Protein AF-I4Z5A1-F1 (afdb_monomer_lite)

Foldseek 3Di:
DDDDDDDDDDDDDDDDDDDQQDLVRLVVLLVVLVVVVVVVPDDPVRVVVSVVSNVVSVVSNVVVVVVVVVVVVCCVVPVVVVVVVVVVVVVCVVVVVPDDPDD

Structure (mmCIF, N/CA/C/O backbone):
data_AF-I4Z5A1-F1
#
_entry.id   AF-I4Z5A1-F1
#
loop_
_atom_site.group_PDB
_atom_site.id
_atom_site.type_symbol
_atom_site.label_a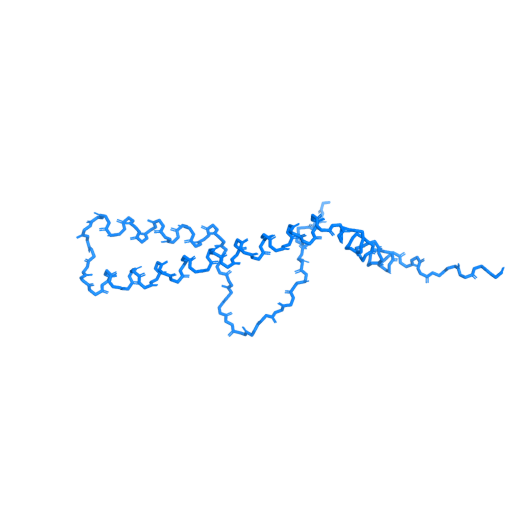tom_id
_atom_site.label_alt_id
_atom_site.label_comp_id
_atom_site.label_asym_id
_atom_site.label_entity_id
_atom_site.label_seq_id
_atom_site.pdbx_PDB_ins_code
_atom_site.Cartn_x
_atom_site.Cartn_y
_atom_site.Cartn_z
_atom_site.occupancy
_atom_site.B_iso_or_equiv
_atom_site.auth_seq_id
_atom_site.auth_comp_id
_atom_site.auth_asym_id
_atom_site.auth_atom_id
_atom_site.pdbx_PDB_model_num
ATOM 1 N N . MET A 1 1 ? -19.251 -6.504 -37.217 1.00 41.94 1 MET A N 1
ATOM 2 C CA . MET A 1 1 ? -19.042 -6.114 -35.809 1.00 41.94 1 MET A CA 1
ATOM 3 C C . MET A 1 1 ? -18.811 -7.364 -34.981 1.00 41.94 1 MET A C 1
ATOM 5 O O . MET A 1 1 ? -19.765 -8.051 -34.654 1.00 41.94 1 MET A O 1
ATOM 9 N N . ALA A 1 2 ? -17.551 -7.711 -34.720 1.00 41.12 2 ALA A N 1
ATOM 10 C CA . ALA A 1 2 ? -17.202 -8.791 -33.805 1.00 41.12 2 ALA A CA 1
ATOM 11 C C . ALA A 1 2 ? -15.781 -8.570 -33.266 1.00 41.12 2 ALA A C 1
ATOM 13 O O . ALA A 1 2 ? -14.819 -8.619 -34.020 1.00 41.12 2 ALA A O 1
ATOM 14 N N . ARG A 1 3 ? -15.719 -8.324 -31.952 1.00 49.28 3 ARG A N 1
ATOM 15 C CA . ARG A 1 3 ? -14.711 -8.804 -30.993 1.00 49.28 3 ARG A CA 1
ATOM 16 C C . ARG A 1 3 ? -13.233 -8.616 -31.362 1.00 49.28 3 ARG A C 1
ATOM 18 O O . ARG A 1 3 ? -12.675 -9.440 -32.069 1.00 49.28 3 ARG A O 1
ATOM 25 N N . PHE A 1 4 ? -12.572 -7.668 -30.696 1.00 39.94 4 PHE A N 1
ATOM 26 C CA . PHE A 1 4 ? -11.294 -7.945 -30.022 1.00 39.94 4 PHE A CA 1
ATOM 27 C C . PHE A 1 4 ? -10.997 -6.852 -28.983 1.00 39.94 4 PHE A C 1
ATOM 29 O O . PHE A 1 4 ? -10.113 -6.016 -29.135 1.00 39.94 4 PHE A O 1
ATOM 36 N N . VAL A 1 5 ? -11.792 -6.840 -27.912 1.00 51.22 5 VAL A N 1
ATOM 37 C CA . VAL A 1 5 ? -11.294 -6.330 -26.630 1.00 51.22 5 VAL A CA 1
ATOM 38 C C . VAL A 1 5 ? -10.314 -7.384 -26.113 1.00 51.22 5 VAL A C 1
ATOM 40 O O . VAL A 1 5 ? -10.620 -8.573 -26.202 1.00 51.22 5 VAL A O 1
ATOM 43 N N . PHE A 1 6 ? -9.194 -6.917 -25.552 1.00 43.81 6 PHE A N 1
ATOM 44 C CA . PHE A 1 6 ? -8.226 -7.653 -24.728 1.00 43.81 6 PHE A CA 1
ATOM 45 C C . PHE A 1 6 ? -6.935 -8.111 -25.435 1.00 43.81 6 PHE A C 1
ATOM 47 O O . PHE A 1 6 ? -6.767 -9.267 -25.821 1.00 43.81 6 PHE A O 1
ATOM 54 N N . LEU A 1 7 ? -5.970 -7.189 -25.538 1.00 40.41 7 LEU A N 1
ATOM 55 C CA . LEU A 1 7 ? -4.558 -7.536 -25.693 1.00 40.41 7 LEU A CA 1
ATOM 56 C C . LEU A 1 7 ? -3.943 -7.655 -24.289 1.00 40.41 7 LEU A C 1
ATOM 58 O O . LEU A 1 7 ? -3.557 -6.665 -23.676 1.00 40.41 7 LEU A O 1
ATOM 62 N N . VAL A 1 8 ? -3.900 -8.881 -23.773 1.00 43.00 8 VAL A N 1
ATOM 63 C CA . VAL A 1 8 ? -3.103 -9.253 -22.597 1.00 43.00 8 VAL A CA 1
ATOM 64 C C . VAL A 1 8 ? -1.626 -9.142 -22.945 1.00 43.00 8 VAL A C 1
ATOM 66 O O . VAL A 1 8 ? -1.171 -9.757 -23.911 1.00 43.00 8 VAL A O 1
ATOM 69 N N . MET A 1 9 ? -0.864 -8.411 -22.133 1.00 48.62 9 MET A N 1
ATOM 70 C CA . MET A 1 9 ? 0.590 -8.550 -22.086 1.00 48.62 9 MET A CA 1
ATOM 71 C C . MET A 1 9 ? 0.961 -9.858 -21.364 1.00 48.62 9 MET A C 1
ATOM 73 O O . MET A 1 9 ? 0.500 -10.073 -20.242 1.00 48.62 9 MET A O 1
ATOM 77 N N . PRO A 1 10 ? 1.842 -10.710 -21.924 1.00 63.66 10 PRO A N 1
ATOM 78 C CA . PRO A 1 10 ? 2.476 -11.768 -21.158 1.00 63.66 10 PRO A CA 1
ATOM 79 C C . PRO A 1 10 ? 3.672 -11.165 -20.413 1.00 63.66 10 PRO A C 1
ATOM 81 O O . PRO A 1 10 ? 4.704 -10.862 -21.012 1.00 63.66 10 PRO A O 1
ATOM 84 N N . LYS A 1 11 ? 3.558 -10.986 -19.097 1.00 47.53 11 LYS A N 1
ATOM 85 C CA . LYS A 1 11 ? 4.729 -10.812 -18.232 1.00 47.53 11 LYS A CA 1
ATOM 86 C C . LYS A 1 11 ? 4.631 -11.820 -17.093 1.00 47.53 11 LYS A C 1
ATOM 88 O O . LYS A 1 11 ? 3.649 -11.827 -16.363 1.00 47.53 11 LYS A O 1
ATOM 93 N N . SER A 1 12 ? 5.626 -12.708 -17.067 1.00 43.44 12 SER A N 1
ATOM 94 C CA . SER A 1 12 ? 5.872 -13.830 -16.157 1.00 43.44 12 SER A CA 1
ATOM 95 C C . SER A 1 12 ? 5.064 -13.839 -14.862 1.00 43.44 12 SER A C 1
ATOM 97 O O . SER A 1 12 ? 5.167 -12.917 -14.058 1.00 43.44 12 SER A O 1
ATOM 99 N N . ALA A 1 13 ? 4.345 -14.940 -14.638 1.00 42.41 13 ALA A N 1
ATOM 100 C CA . ALA A 1 13 ? 3.702 -15.244 -13.368 1.00 42.41 13 ALA A CA 1
ATOM 101 C C . ALA A 1 13 ? 4.754 -15.444 -12.253 1.00 42.41 13 ALA A C 1
ATOM 103 O O . ALA A 1 13 ? 5.601 -16.332 -12.389 1.00 42.41 13 ALA A O 1
ATOM 104 N N . PRO A 1 14 ? 4.703 -14.677 -11.148 1.00 42.09 14 PRO A N 1
ATOM 105 C CA . PRO A 1 14 ? 5.255 -15.103 -9.870 1.00 42.09 14 PRO A CA 1
ATOM 106 C C . PRO A 1 14 ? 4.271 -16.081 -9.184 1.00 42.09 14 PRO A C 1
ATOM 108 O O . PRO A 1 14 ? 3.128 -16.222 -9.633 1.00 42.09 14 PRO A O 1
ATOM 111 N N . PRO A 1 15 ? 4.712 -16.839 -8.161 1.00 40.56 15 PRO A N 1
ATOM 112 C CA . PRO A 1 15 ? 3.961 -17.968 -7.609 1.00 40.56 15 PRO A CA 1
ATOM 113 C C . PRO A 1 15 ? 2.608 -17.538 -7.033 1.00 40.56 15 PRO A C 1
ATOM 115 O O . PRO A 1 15 ? 2.448 -16.387 -6.651 1.00 40.56 15 PRO A O 1
ATOM 118 N N . LYS A 1 16 ? 1.662 -18.491 -6.961 1.00 44.91 16 LYS A N 1
ATOM 119 C CA . LYS A 1 16 ? 0.310 -18.367 -6.381 1.00 44.91 16 LYS A CA 1
ATOM 120 C C . LYS A 1 16 ? 0.294 -17.518 -5.101 1.00 44.91 16 LYS A C 1
ATOM 122 O O . LYS A 1 16 ? 0.404 -18.030 -3.992 1.00 44.91 16 LYS A O 1
ATOM 127 N N . SER A 1 17 ? 0.075 -16.232 -5.283 1.00 46.88 17 SER A N 1
ATOM 128 C CA . SER A 1 17 ? -0.466 -15.302 -4.312 1.00 46.88 17 SER A CA 1
ATOM 129 C C . SER A 1 17 ? -1.691 -14.670 -4.966 1.00 46.88 17 SER A C 1
ATOM 131 O O . SER A 1 17 ? -1.839 -14.693 -6.192 1.00 46.88 17 SER A O 1
ATOM 133 N N . LEU A 1 18 ? -2.632 -14.224 -4.138 1.00 45.34 18 LEU A N 1
ATOM 134 C CA . LEU A 1 18 ? -3.876 -13.581 -4.562 1.00 45.34 18 LEU A CA 1
ATOM 135 C C . LEU A 1 18 ? -3.610 -12.581 -5.706 1.00 45.34 18 LEU A C 1
ATOM 137 O O . LEU A 1 18 ? -2.569 -11.919 -5.678 1.00 45.34 18 LEU A O 1
ATOM 141 N N . PRO A 1 19 ? -4.500 -12.489 -6.716 1.00 55.44 19 PRO A N 1
ATOM 142 C CA . PRO A 1 19 ? -4.291 -11.597 -7.852 1.00 55.44 19 PRO A CA 1
ATOM 143 C C . PRO A 1 19 ? -3.940 -10.195 -7.338 1.00 55.44 19 PRO A C 1
ATOM 145 O O . PRO A 1 19 ? -4.613 -9.722 -6.417 1.00 55.44 19 PRO A O 1
ATOM 148 N N . PRO A 1 20 ? -2.886 -9.548 -7.875 1.00 64.88 20 PRO A N 1
ATOM 149 C CA . PRO A 1 20 ? -2.502 -8.222 -7.422 1.00 64.88 20 PRO A CA 1
ATOM 150 C C . PRO A 1 20 ? -3.707 -7.304 -7.597 1.00 64.88 20 PRO A C 1
ATOM 152 O O . PRO A 1 20 ? -4.231 -7.163 -8.704 1.00 64.88 20 PRO A O 1
ATOM 155 N N . ILE A 1 21 ? -4.175 -6.729 -6.490 1.00 71.38 21 ILE A N 1
ATOM 156 C CA . ILE A 1 21 ? -5.226 -5.717 -6.513 1.00 71.38 21 ILE A CA 1
ATOM 157 C C . ILE A 1 21 ? -4.753 -4.584 -7.435 1.00 71.38 21 ILE A C 1
ATOM 159 O O . ILE A 1 21 ? -3.570 -4.238 -7.430 1.00 71.38 21 ILE A O 1
ATOM 163 N N . SER A 1 22 ? -5.617 -4.054 -8.301 1.00 85.25 22 SER A N 1
ATOM 164 C CA . SER A 1 22 ? -5.222 -2.933 -9.161 1.00 85.25 22 SER A CA 1
ATOM 165 C C . SER A 1 22 ? -4.936 -1.694 -8.310 1.00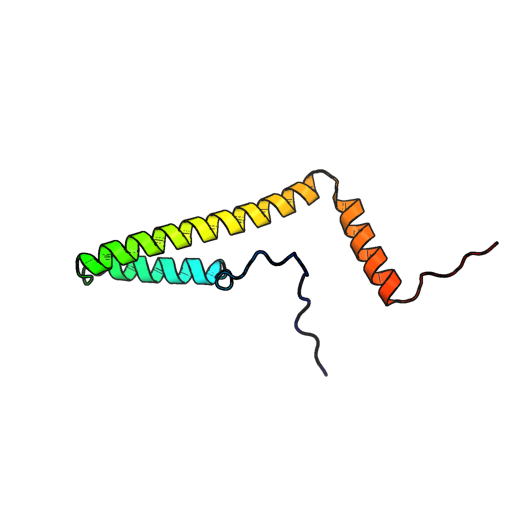 85.25 22 SER A C 1
ATOM 167 O O . SER A 1 22 ? -5.485 -1.560 -7.218 1.00 85.25 22 SER A O 1
ATOM 169 N N . TYR A 1 23 ? -4.103 -0.782 -8.816 1.00 84.25 23 TYR A N 1
ATOM 170 C CA . TYR A 1 23 ? -3.772 0.466 -8.120 1.00 84.25 23 TYR A CA 1
ATOM 171 C C . TYR A 1 23 ? -5.028 1.223 -7.667 1.00 84.25 23 TYR A C 1
ATOM 173 O O . TYR A 1 23 ? -5.160 1.564 -6.496 1.00 84.25 23 TYR A O 1
ATOM 181 N N . ASP A 1 24 ? -5.994 1.390 -8.575 1.00 86.75 24 ASP A N 1
ATOM 182 C CA . ASP A 1 24 ? -7.256 2.079 -8.283 1.00 86.75 24 ASP A CA 1
ATOM 183 C C . ASP A 1 24 ? -8.084 1.355 -7.213 1.00 86.75 24 ASP A C 1
ATOM 185 O O . ASP A 1 24 ? -8.702 1.993 -6.366 1.00 86.75 24 ASP A O 1
ATOM 189 N N . ALA A 1 25 ? -8.074 0.018 -7.213 1.00 87.31 25 ALA A N 1
ATOM 190 C CA . ALA A 1 25 ? -8.779 -0.762 -6.202 1.00 87.31 25 ALA A CA 1
ATOM 191 C C . ALA A 1 25 ? -8.089 -0.677 -4.830 1.00 87.31 25 ALA A C 1
ATOM 193 O O . ALA A 1 25 ? -8.775 -0.576 -3.816 1.00 87.31 25 ALA A O 1
ATOM 194 N N . ALA A 1 26 ? -6.752 -0.659 -4.788 1.00 89.00 26 ALA A N 1
ATOM 195 C CA . ALA A 1 26 ? -6.004 -0.449 -3.551 1.00 89.00 26 ALA A CA 1
ATOM 196 C C . ALA A 1 26 ? -6.251 0.945 -2.963 1.00 89.00 26 ALA A C 1
ATOM 198 O O . ALA A 1 26 ? -6.385 1.090 -1.748 1.00 89.00 26 ALA A O 1
ATOM 199 N N . LEU A 1 27 ? -6.329 1.963 -3.824 1.00 89.50 27 LEU A N 1
ATOM 200 C CA . LEU A 1 27 ? -6.619 3.333 -3.418 1.00 89.50 27 LEU A CA 1
ATOM 201 C C . LEU A 1 27 ? -8.047 3.466 -2.873 1.00 89.50 27 LEU A C 1
ATOM 203 O O . LEU A 1 27 ? -8.227 4.011 -1.788 1.00 89.50 27 LEU A O 1
ATOM 207 N N . ALA A 1 28 ? -9.038 2.895 -3.562 1.00 92.31 28 ALA A N 1
ATOM 208 C CA . ALA A 1 28 ? -10.427 2.900 -3.103 1.00 92.31 28 ALA A CA 1
ATOM 209 C C . ALA A 1 28 ? -10.598 2.189 -1.748 1.00 92.31 28 ALA A C 1
ATOM 211 O O . ALA A 1 28 ? -11.352 2.643 -0.888 1.00 92.31 28 ALA A O 1
ATOM 212 N N . GLU A 1 29 ? -9.880 1.086 -1.526 1.00 91.62 29 GLU A N 1
ATOM 213 C CA . GLU A 1 29 ? -9.904 0.382 -0.242 1.00 91.62 29 GLU A CA 1
ATOM 214 C C . GLU A 1 29 ? -9.251 1.218 0.876 1.00 91.62 29 GLU A C 1
ATOM 216 O O . GLU A 1 29 ? -9.789 1.300 1.980 1.00 91.62 29 GLU A O 1
ATOM 221 N N . LEU A 1 30 ? -8.138 1.907 0.593 1.00 92.00 30 LEU A N 1
ATOM 222 C CA . LEU A 1 30 ? -7.512 2.845 1.534 1.00 92.00 30 LEU A CA 1
ATOM 223 C C . LEU A 1 30 ? -8.460 3.988 1.926 1.00 92.00 30 LEU A C 1
ATOM 225 O O . LEU A 1 30 ? -8.552 4.317 3.107 1.00 92.00 30 LEU A O 1
ATOM 229 N N . GLU A 1 31 ? -9.189 4.564 0.969 1.00 92.38 31 GLU A N 1
ATOM 230 C CA . GLU A 1 31 ? -10.179 5.618 1.230 1.00 92.38 31 GLU A CA 1
ATOM 231 C C . GLU A 1 31 ? -11.295 5.135 2.164 1.00 92.38 31 GLU A C 1
ATOM 233 O O . GLU A 1 31 ? -11.659 5.831 3.113 1.00 92.38 31 GLU A O 1
ATOM 238 N N . GLN A 1 32 ? -11.796 3.915 1.953 1.00 90.81 32 GLN A N 1
ATOM 239 C CA . GLN A 1 32 ? -12.805 3.307 2.824 1.00 90.81 32 GLN A CA 1
ATOM 240 C C . GLN A 1 32 ? -12.278 3.066 4.244 1.00 90.81 32 GLN A C 1
ATOM 242 O O . GLN A 1 32 ? -12.989 3.313 5.221 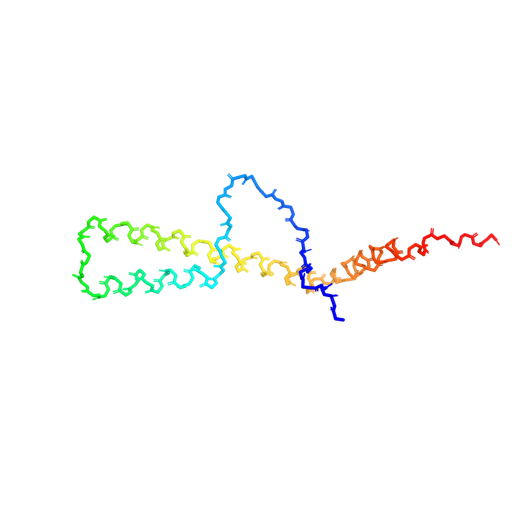1.00 90.81 32 GLN A O 1
ATOM 247 N N . LEU A 1 33 ? -11.026 2.615 4.377 1.00 90.00 33 LEU A N 1
ATOM 248 C CA . LEU A 1 33 ? -10.390 2.422 5.681 1.00 90.00 33 LEU A CA 1
ATOM 249 C C . LEU A 1 33 ? -10.239 3.748 6.436 1.00 90.00 33 LEU A C 1
ATOM 251 O O . LEU A 1 33 ? -10.541 3.801 7.629 1.00 90.00 33 LEU A O 1
ATOM 255 N N . VAL A 1 34 ? -9.811 4.813 5.751 1.00 89.44 34 VAL A N 1
ATOM 256 C CA . VAL A 1 34 ? -9.671 6.155 6.341 1.00 89.44 34 VAL A CA 1
ATOM 257 C C . VAL A 1 34 ? -11.028 6.694 6.788 1.00 89.44 34 VAL A C 1
ATOM 259 O O . VAL A 1 34 ? -11.155 7.095 7.941 1.00 89.44 34 VAL A O 1
ATOM 262 N N . GLN A 1 35 ? -12.064 6.594 5.951 1.00 88.44 35 GLN A N 1
ATOM 263 C CA . GLN A 1 35 ? -13.425 7.000 6.326 1.00 88.44 35 GLN A CA 1
ATOM 264 C C . GLN A 1 35 ? -13.930 6.251 7.568 1.00 88.44 35 GLN A C 1
ATOM 266 O O . GLN A 1 35 ? -14.550 6.841 8.453 1.00 88.44 35 GLN A O 1
ATOM 271 N N . GLY A 1 36 ? -13.646 4.949 7.676 1.00 85.44 36 GLY A N 1
ATOM 272 C CA . GLY A 1 36 ? -13.993 4.160 8.859 1.00 85.44 36 GLY A CA 1
ATOM 273 C C . GLY A 1 36 ? -13.295 4.646 10.134 1.00 85.44 36 GLY A C 1
ATOM 274 O O . GLY A 1 36 ? -13.914 4.685 11.199 1.00 85.44 36 GLY A O 1
ATOM 275 N N . LEU A 1 37 ? -12.022 5.037 10.029 1.00 84.19 37 LEU A N 1
ATOM 276 C CA . LEU A 1 37 ? -11.232 5.564 11.146 1.00 84.19 37 LEU A CA 1
ATOM 277 C C . LEU A 1 37 ? -11.703 6.962 11.575 1.00 84.19 37 LEU A C 1
ATOM 279 O O . LEU A 1 37 ? -11.840 7.215 12.770 1.00 84.19 37 LEU A O 1
ATOM 283 N N . GLU A 1 38 ? -12.002 7.845 10.622 1.00 85.75 38 GLU A N 1
ATOM 284 C CA . GLU A 1 38 ? -12.467 9.217 10.883 1.00 85.75 38 GLU A CA 1
ATOM 285 C C . GLU A 1 38 ? -13.844 9.249 11.553 1.00 85.75 38 GLU A C 1
ATOM 287 O O . GLU A 1 38 ? -14.081 10.034 12.473 1.00 85.75 38 GLU A O 1
ATOM 292 N N . ASN A 1 39 ? -14.731 8.327 11.174 1.00 81.31 39 ASN A N 1
ATOM 293 C CA . ASN A 1 39 ? -16.071 8.229 11.748 1.00 81.31 39 ASN A CA 1
ATOM 294 C C . ASN A 1 39 ? -16.087 7.761 13.218 1.00 81.31 39 ASN A C 1
ATOM 296 O O . ASN A 1 39 ? -17.165 7.651 13.801 1.00 81.31 39 ASN A O 1
ATOM 300 N N . SER A 1 40 ? -14.923 7.484 13.832 1.00 68.56 40 SER A N 1
ATOM 301 C CA . SER A 1 40 ? -14.767 7.100 15.251 1.00 68.56 40 SER A CA 1
ATOM 302 C C . SER A 1 40 ? -15.631 5.901 15.677 1.00 68.56 40 SER A C 1
ATOM 304 O O . SER A 1 40 ? -15.884 5.682 16.860 1.00 68.56 40 SER A O 1
ATOM 306 N N . GLN A 1 41 ? -16.097 5.118 14.703 1.00 68.69 41 GLN A N 1
ATOM 307 C CA . GLN A 1 41 ? -17.085 4.053 14.880 1.00 68.69 41 GLN A CA 1
ATOM 308 C C . GLN A 1 41 ? -16.430 2.667 14.974 1.00 68.69 41 GLN A C 1
ATOM 310 O O . GLN A 1 41 ? -17.119 1.661 15.132 1.00 68.69 41 GLN A O 1
ATOM 315 N N . LEU A 1 42 ? -15.097 2.605 14.877 1.00 76.25 42 LEU A N 1
ATOM 316 C CA . LEU A 1 42 ? -14.344 1.359 14.879 1.00 76.25 42 LEU A CA 1
ATOM 317 C C . LEU A 1 42 ? -13.913 0.962 16.300 1.00 76.25 42 LEU A C 1
ATOM 319 O O . LEU A 1 42 ? -13.191 1.713 16.960 1.00 76.25 42 LEU A O 1
ATOM 323 N N . PRO A 1 43 ? -14.278 -0.248 16.767 1.00 81.25 43 PRO A N 1
ATOM 324 C CA . PRO A 1 43 ? -13.701 -0.832 17.972 1.00 81.25 43 PRO A CA 1
ATOM 325 C C . PRO A 1 43 ? -12.172 -0.914 17.873 1.00 81.25 43 PRO A C 1
ATOM 327 O O . PRO A 1 43 ? -11.624 -1.086 16.782 1.00 81.25 43 PRO A O 1
ATOM 330 N N . LEU A 1 44 ? -11.475 -0.880 19.013 1.00 75.44 44 LEU A N 1
ATOM 331 C CA . LEU A 1 44 ? -10.005 -0.885 19.079 1.00 75.44 44 LEU A CA 1
ATOM 332 C C . LEU A 1 44 ? -9.353 -2.019 18.263 1.00 75.44 44 LEU A C 1
ATOM 334 O O . LEU A 1 44 ? -8.379 -1.793 17.549 1.00 75.44 44 LEU A O 1
ATOM 338 N N . GLU A 1 45 ? -9.919 -3.226 18.312 1.00 79.06 45 GLU A N 1
ATOM 339 C CA . GLU A 1 45 ? -9.436 -4.374 17.532 1.00 79.06 45 GLU A CA 1
ATOM 340 C C . GLU A 1 45 ? -9.563 -4.148 16.014 1.00 79.06 45 GLU A C 1
ATOM 342 O O . GLU A 1 45 ? -8.696 -4.547 15.235 1.00 79.06 45 GLU A O 1
ATOM 347 N N . SER A 1 46 ? 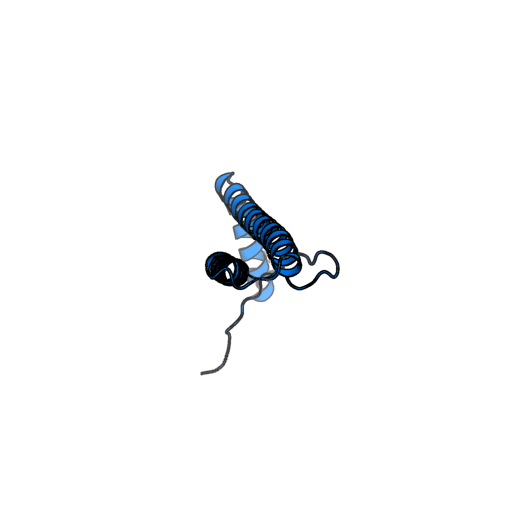-10.629 -3.467 15.586 1.00 81.94 46 SER A N 1
ATOM 348 C CA . SER A 1 46 ? -10.857 -3.135 14.177 1.00 81.94 46 SER A CA 1
ATOM 349 C C . SER A 1 46 ? -9.913 -2.033 13.701 1.00 81.94 46 SER A C 1
ATOM 351 O O . SER A 1 46 ? -9.455 -2.094 12.567 1.00 81.94 46 SER A O 1
ATOM 353 N N . MET A 1 47 ? -9.532 -1.086 14.567 1.00 83.25 47 MET A N 1
ATOM 354 C CA . MET A 1 47 ? -8.523 -0.072 14.231 1.00 83.25 47 MET A CA 1
ATOM 355 C C . MET A 1 47 ? -7.159 -0.693 13.915 1.00 83.25 47 MET A C 1
ATOM 357 O O . MET A 1 47 ? -6.515 -0.306 12.940 1.00 83.25 47 MET A O 1
ATOM 361 N N . LEU A 1 48 ? -6.733 -1.694 14.696 1.00 87.62 48 LEU A N 1
ATOM 362 C CA . LEU A 1 48 ? -5.468 -2.392 14.452 1.00 87.62 48 LEU A CA 1
ATOM 363 C C . LEU A 1 48 ? -5.487 -3.143 13.111 1.00 87.62 48 LEU A C 1
ATOM 365 O O . LEU A 1 48 ? -4.517 -3.087 12.355 1.00 87.62 48 LEU A O 1
ATOM 369 N N . LYS A 1 49 ? -6.610 -3.801 12.796 1.00 89.31 49 LYS A N 1
ATOM 370 C CA . LYS A 1 49 ? -6.822 -4.485 11.512 1.00 89.31 49 LYS A CA 1
ATOM 371 C C . LYS A 1 49 ? -6.817 -3.501 10.340 1.00 89.31 49 LYS A C 1
ATOM 373 O O . LYS A 1 49 ? -6.134 -3.755 9.351 1.00 89.31 49 LYS A O 1
ATOM 378 N N . SER A 1 50 ? -7.499 -2.361 10.468 1.00 87.62 50 SER A N 1
ATOM 379 C CA . SER A 1 50 ? -7.491 -1.301 9.453 1.00 87.62 50 SER A CA 1
ATOM 380 C C . SER A 1 50 ? -6.087 -0.754 9.204 1.00 87.62 50 SER A C 1
ATOM 382 O O . SER A 1 50 ? -5.707 -0.537 8.056 1.00 87.62 50 SER A O 1
ATOM 384 N N . TYR A 1 51 ? -5.284 -0.585 10.257 1.00 87.50 51 TYR A N 1
ATOM 385 C CA . TYR A 1 51 ? -3.898 -0.137 10.127 1.00 87.50 51 TYR A CA 1
ATOM 386 C C . TYR A 1 51 ? -3.013 -1.164 9.407 1.00 87.50 51 TYR A C 1
ATOM 388 O O . TYR A 1 51 ? -2.293 -0.806 8.476 1.00 87.50 51 TYR A O 1
ATOM 396 N N . GLN A 1 52 ? -3.085 -2.443 9.799 1.00 91.56 52 GLN A N 1
ATOM 397 C CA . GLN A 1 52 ? -2.338 -3.523 9.140 1.00 91.56 52 GLN A CA 1
ATOM 398 C C . GLN A 1 52 ? -2.700 -3.621 7.661 1.00 91.56 52 GLN A C 1
ATOM 400 O O . GLN A 1 52 ? -1.818 -3.638 6.803 1.00 91.56 52 GLN A O 1
ATOM 405 N N . ARG A 1 53 ? -4.000 -3.597 7.359 1.00 92.12 53 ARG A N 1
ATOM 406 C CA . ARG A 1 53 ? -4.483 -3.636 5.984 1.00 92.12 53 ARG A CA 1
ATOM 407 C C . ARG A 1 53 ? -4.026 -2.419 5.182 1.00 92.12 53 ARG A C 1
ATOM 409 O O . ARG A 1 53 ? -3.548 -2.570 4.062 1.00 92.12 53 ARG A O 1
ATOM 416 N N . GLY A 1 54 ? -4.102 -1.224 5.764 1.00 91.94 54 GLY A N 1
ATOM 417 C CA . GLY A 1 54 ? -3.593 -0.005 5.141 1.00 91.94 54 GLY A CA 1
ATOM 418 C C . GLY A 1 54 ? -2.097 -0.091 4.821 1.00 91.94 54 GLY A C 1
ATOM 419 O O . GLY A 1 54 ? -1.677 0.298 3.733 1.00 91.94 54 GLY A O 1
ATOM 420 N N . ALA A 1 55 ? -1.291 -0.665 5.719 1.00 92.12 55 ALA A N 1
ATOM 421 C CA . ALA A 1 55 ? 0.136 -0.870 5.482 1.00 92.12 55 ALA A CA 1
ATOM 422 C C . ALA A 1 55 ? 0.404 -1.816 4.296 1.00 92.12 55 ALA A C 1
ATOM 424 O O . ALA A 1 55 ? 1.255 -1.514 3.458 1.00 92.12 55 ALA A O 1
ATOM 425 N N . GLU A 1 56 ? -0.345 -2.917 4.181 1.00 92.69 56 GLU A N 1
ATOM 426 C CA . GLU A 1 56 ? -0.259 -3.839 3.038 1.00 92.69 56 GLU A CA 1
ATOM 427 C C . GLU A 1 56 ? -0.605 -3.149 1.713 1.00 92.69 56 GLU A C 1
ATOM 429 O O . GLU A 1 56 ? 0.123 -3.288 0.727 1.00 92.69 56 GLU A O 1
ATOM 434 N N . LEU A 1 57 ? -1.690 -2.369 1.694 1.00 91.88 57 LEU A N 1
ATOM 435 C CA . LEU A 1 57 ? -2.135 -1.640 0.505 1.00 91.88 57 LEU A CA 1
ATOM 436 C C . LEU A 1 57 ? -1.095 -0.602 0.062 1.00 91.88 57 LEU A C 1
ATOM 438 O O . LEU A 1 57 ? -0.800 -0.488 -1.127 1.00 91.88 57 LEU A O 1
ATOM 442 N N . LEU A 1 58 ? -0.468 0.104 1.008 1.00 91.69 58 LEU A N 1
ATOM 443 C CA . LEU A 1 58 ? 0.596 1.065 0.708 1.00 91.69 58 LEU A CA 1
ATOM 444 C C . LEU A 1 58 ? 1.844 0.404 0.109 1.00 91.69 58 LEU A C 1
ATOM 446 O O . LEU A 1 58 ? 2.459 0.975 -0.795 1.00 91.69 58 LEU A O 1
ATOM 450 N N . VAL A 1 59 ? 2.223 -0.785 0.588 1.00 90.25 59 VAL A N 1
ATOM 451 C CA . VAL A 1 59 ? 3.322 -1.567 -0.002 1.00 90.25 59 VAL A CA 1
ATOM 452 C C . VAL A 1 59 ? 2.966 -1.975 -1.429 1.00 90.25 59 VAL A C 1
ATOM 454 O O . VAL A 1 59 ? 3.740 -1.701 -2.346 1.00 90.25 59 VAL A O 1
ATOM 457 N N . ALA A 1 60 ? 1.763 -2.513 -1.643 1.00 86.50 60 ALA A N 1
ATOM 458 C CA . ALA A 1 60 ? 1.302 -2.911 -2.971 1.00 86.50 60 ALA A CA 1
ATOM 459 C C . ALA A 1 60 ? 1.317 -1.740 -3.974 1.00 86.50 60 ALA A C 1
ATOM 461 O O . ALA A 1 60 ? 1.822 -1.883 -5.090 1.00 86.50 60 ALA A O 1
ATOM 462 N N . CYS A 1 61 ? 0.836 -0.560 -3.570 1.00 88.69 61 CYS A N 1
ATOM 463 C CA . CYS A 1 61 ? 0.858 0.644 -4.404 1.00 88.69 61 CYS A CA 1
ATOM 464 C C . CYS A 1 61 ? 2.286 1.065 -4.782 1.00 88.69 61 CYS A C 1
ATOM 466 O O . CYS A 1 61 ? 2.556 1.417 -5.933 1.00 88.69 61 CYS A O 1
ATOM 468 N N . ARG A 1 62 ? 3.219 1.020 -3.823 1.00 88.12 62 ARG A N 1
ATOM 469 C CA . ARG A 1 62 ? 4.630 1.357 -4.063 1.00 88.12 62 ARG A CA 1
ATOM 470 C C . ARG A 1 62 ? 5.285 0.388 -5.037 1.00 88.12 62 ARG A C 1
ATOM 472 O O . ARG A 1 62 ? 5.977 0.837 -5.949 1.00 88.12 62 ARG A O 1
ATOM 479 N N . ASP A 1 63 ? 5.031 -0.904 -4.886 1.00 87.50 63 ASP A N 1
ATOM 480 C CA . ASP A 1 63 ? 5.600 -1.931 -5.757 1.00 87.50 63 ASP A CA 1
ATOM 481 C C . ASP A 1 63 ? 5.096 -1.793 -7.198 1.00 87.50 63 ASP A C 1
ATOM 483 O O . ASP A 1 63 ? 5.870 -1.911 -8.151 1.00 87.50 63 ASP A O 1
ATOM 487 N N . GLN A 1 64 ? 3.815 -1.461 -7.377 1.00 84.19 64 GLN A N 1
ATOM 488 C CA . GLN A 1 64 ? 3.246 -1.187 -8.696 1.00 84.19 64 GLN A CA 1
ATOM 489 C C . GLN A 1 64 ? 3.892 0.032 -9.359 1.00 84.19 64 GLN A C 1
ATOM 491 O O . GLN A 1 64 ? 4.309 -0.044 -10.518 1.00 84.19 64 GLN A O 1
ATOM 496 N N . LEU A 1 65 ? 4.047 1.135 -8.623 1.00 87.12 65 LEU A N 1
ATOM 497 C CA . LEU A 1 65 ? 4.726 2.327 -9.133 1.00 87.12 65 LEU A CA 1
ATOM 498 C C . LEU A 1 65 ? 6.200 2.052 -9.447 1.00 87.12 65 LEU A C 1
ATOM 500 O O . LEU A 1 65 ? 6.704 2.514 -10.473 1.00 87.12 65 LEU A O 1
ATOM 504 N N . ALA A 1 66 ? 6.891 1.266 -8.621 1.00 83.81 66 ALA A N 1
ATOM 505 C CA . ALA A 1 66 ? 8.270 0.858 -8.870 1.00 83.81 66 ALA A CA 1
ATOM 506 C C . ALA A 1 66 ? 8.385 0.007 -10.145 1.00 83.81 66 ALA A C 1
ATOM 508 O O . ALA A 1 66 ? 9.271 0.241 -10.970 1.00 83.81 66 ALA A O 1
ATOM 509 N N . ALA A 1 67 ? 7.455 -0.927 -10.357 1.00 80.38 67 ALA A N 1
ATOM 510 C CA . ALA A 1 67 ? 7.405 -1.760 -11.553 1.00 80.38 67 ALA A CA 1
ATOM 511 C C . ALA A 1 67 ? 7.154 -0.942 -12.829 1.00 80.38 67 ALA A C 1
ATOM 513 O O . ALA A 1 67 ? 7.753 -1.231 -13.868 1.00 80.38 67 ALA A O 1
ATOM 514 N N . VAL A 1 68 ? 6.293 0.079 -12.770 1.00 80.31 68 VAL A N 1
ATOM 515 C CA . VAL A 1 68 ? 6.050 0.998 -13.895 1.00 80.31 68 VAL A CA 1
ATOM 516 C C . VAL A 1 68 ? 7.266 1.895 -14.134 1.00 80.31 68 VAL A C 1
ATOM 518 O O . VAL A 1 68 ? 7.740 2.000 -15.263 1.00 80.31 68 VAL A O 1
ATOM 521 N N . THR A 1 69 ? 7.844 2.463 -13.075 1.00 77.69 69 THR A N 1
ATOM 522 C CA . THR A 1 69 ? 9.047 3.309 -13.160 1.00 77.69 69 THR A CA 1
ATOM 523 C C . THR A 1 69 ? 10.219 2.553 -13.783 1.00 77.69 69 THR A C 1
ATOM 525 O O . THR A 1 69 ? 10.942 3.092 -14.618 1.00 77.69 69 THR A O 1
ATOM 528 N N . GLN A 1 70 ? 10.396 1.277 -13.437 1.00 75.88 70 GLN A N 1
ATOM 529 C CA . GLN A 1 70 ? 11.437 0.444 -14.033 1.00 75.88 70 GLN A CA 1
ATOM 530 C C . GLN A 1 70 ? 11.218 0.220 -15.536 1.00 75.88 70 GLN A C 1
ATOM 532 O O . GLN A 1 70 ? 12.183 0.187 -16.296 1.00 75.88 70 GLN A O 1
ATOM 537 N N . GLN A 1 71 ? 9.967 0.087 -15.981 1.00 66.50 71 GLN A N 1
ATOM 538 C CA . GLN A 1 71 ? 9.648 -0.061 -17.405 1.00 66.50 71 GLN A CA 1
ATOM 539 C C . GLN A 1 71 ? 9.965 1.217 -18.189 1.00 66.50 71 GLN A C 1
ATOM 541 O O . GLN A 1 71 ? 10.525 1.131 -19.280 1.00 66.50 71 GLN A O 1
ATOM 546 N N . VAL A 1 72 ? 9.690 2.388 -17.608 1.00 73.25 72 VAL A N 1
ATOM 547 C CA . VAL A 1 72 ? 10.046 3.686 -18.204 1.00 73.25 72 VAL A CA 1
ATOM 548 C C . VAL A 1 72 ? 11.565 3.857 -18.291 1.00 73.25 72 VAL A C 1
ATOM 550 O O . VAL A 1 72 ? 12.077 4.235 -19.339 1.00 73.25 72 VAL A O 1
ATOM 553 N N . LYS A 1 73 ? 12.322 3.466 -17.260 1.00 64.62 73 LYS A N 1
ATOM 554 C CA . LYS A 1 73 ? 13.794 3.546 -17.291 1.00 64.62 73 LYS A CA 1
ATOM 555 C C . LYS A 1 73 ? 14.429 2.711 -18.405 1.00 64.62 73 LYS A C 1
ATOM 557 O O . LYS A 1 73 ? 15.411 3.132 -19.007 1.00 64.62 73 LYS A O 1
ATOM 562 N N . VAL A 1 74 ? 13.889 1.527 -18.703 1.00 68.00 74 VAL A N 1
ATOM 563 C CA . VAL A 1 74 ? 14.372 0.690 -19.823 1.00 68.00 74 VAL A CA 1
ATOM 564 C C . VAL A 1 74 ? 14.166 1.399 -21.169 1.00 68.00 74 VAL A C 1
ATOM 566 O O . VAL A 1 74 ? 15.011 1.314 -22.059 1.00 68.00 74 VAL A O 1
ATOM 569 N N . VAL A 1 75 ? 13.063 2.133 -21.299 1.00 69.94 75 VAL A N 1
ATOM 570 C CA . VAL A 1 75 ? 12.720 2.941 -22.476 1.00 69.94 75 VAL A CA 1
ATOM 571 C C . VAL A 1 75 ? 13.659 4.151 -22.603 1.00 69.94 75 VAL A C 1
ATOM 573 O O . VAL A 1 75 ? 14.192 4.391 -23.687 1.00 69.94 75 VAL A O 1
ATOM 576 N N . GLU A 1 76 ? 13.919 4.862 -21.505 1.00 65.31 76 GLU A N 1
ATOM 577 C CA . GLU A 1 76 ? 14.779 6.057 -21.461 1.00 65.31 76 GLU A CA 1
ATOM 578 C C . GLU A 1 76 ? 16.271 5.746 -21.656 1.00 65.31 76 GLU A C 1
ATOM 580 O O . GLU A 1 76 ? 16.972 6.501 -22.326 1.00 65.31 76 GLU A O 1
ATOM 585 N N . ASN A 1 77 ? 16.758 4.600 -21.166 1.00 66.00 77 ASN A N 1
ATOM 586 C CA . ASN A 1 77 ? 18.155 4.162 -21.309 1.00 66.00 77 ASN A CA 1
ATOM 587 C C . ASN A 1 77 ? 18.526 3.702 -22.738 1.00 66.00 77 ASN A C 1
ATOM 589 O O . ASN A 1 77 ? 19.501 2.977 -22.936 1.00 66.00 77 ASN A O 1
ATOM 593 N N . GLY A 1 78 ? 17.743 4.077 -23.753 1.00 60.59 78 GLY A N 1
ATOM 594 C CA . GLY A 1 78 ? 18.036 3.792 -25.159 1.00 60.59 78 GLY A CA 1
ATOM 595 C C . GLY A 1 78 ? 17.777 2.346 -25.600 1.00 60.59 78 GLY A C 1
ATOM 596 O O . GLY A 1 78 ? 18.033 2.015 -26.758 1.00 60.59 78 GLY A O 1
ATOM 597 N N . GLN A 1 79 ? 17.211 1.481 -24.746 1.00 60.44 79 GLN A N 1
ATOM 598 C CA . GLN A 1 79 ? 16.817 0.110 -25.121 1.00 60.44 79 GLN A CA 1
ATOM 599 C C . GLN A 1 79 ? 15.432 0.032 -25.788 1.00 60.44 79 GLN A C 1
ATOM 601 O O . GLN A 1 79 ? 14.865 -1.052 -25.947 1.00 60.44 79 GLN A O 1
ATOM 606 N N . LEU A 1 80 ? 14.905 1.169 -26.250 1.00 63.75 80 LEU A N 1
ATOM 607 C CA . LEU A 1 80 ? 13.670 1.243 -27.031 1.00 63.75 80 LEU A CA 1
ATOM 608 C C . LEU A 1 80 ? 13.730 0.361 -28.288 1.00 63.75 80 LEU A C 1
ATOM 610 O O . LEU A 1 80 ? 12.755 -0.295 -28.648 1.00 63.75 80 LEU A O 1
ATOM 614 N N . LYS A 1 81 ? 14.895 0.338 -28.948 1.00 62.03 81 LYS A N 1
ATOM 615 C CA . LYS A 1 81 ? 15.085 -0.315 -30.246 1.00 62.03 81 LYS A CA 1
ATOM 616 C C . LYS A 1 81 ? 14.979 -1.848 -30.158 1.00 62.03 81 LYS A C 1
ATOM 618 O O . LYS A 1 81 ? 14.111 -2.382 -30.837 1.00 62.03 81 LYS A O 1
ATOM 623 N N . PRO A 1 82 ? 15.675 -2.549 -29.238 1.00 67.69 82 PRO A N 1
ATOM 624 C CA . PRO A 1 82 ? 15.459 -3.984 -29.012 1.00 67.69 82 PRO A CA 1
ATOM 625 C C . PRO A 1 82 ? 14.012 -4.374 -28.672 1.00 67.69 82 PRO A C 1
ATOM 627 O O . PRO A 1 82 ? 13.557 -5.448 -29.062 1.00 67.69 82 PRO A O 1
ATOM 630 N N . TRP A 1 83 ? 13.274 -3.524 -27.951 1.00 66.75 83 TRP A N 1
ATOM 631 C CA . TRP A 1 83 ? 11.883 -3.800 -27.578 1.00 66.75 83 TRP A CA 1
ATOM 632 C C . TRP A 1 83 ? 10.919 -3.652 -28.764 1.00 66.75 83 TRP A C 1
ATOM 634 O O . TRP A 1 83 ? 10.057 -4.508 -28.976 1.00 66.75 83 TRP A O 1
ATOM 644 N N . ILE A 1 84 ? 11.104 -2.606 -29.576 1.00 73.38 84 ILE A N 1
ATOM 645 C CA . ILE A 1 84 ? 10.366 -2.403 -30.829 1.00 73.38 84 ILE A CA 1
ATOM 646 C C . ILE A 1 84 ? 10.714 -3.505 -31.834 1.00 73.38 84 ILE A C 1
ATOM 648 O O . ILE A 1 84 ? 9.813 -4.074 -32.443 1.00 73.38 84 ILE A O 1
ATOM 652 N N . ASP A 1 85 ? 11.988 -3.872 -31.960 1.00 75.25 85 ASP A N 1
ATOM 653 C CA . ASP A 1 85 ? 12.441 -4.923 -32.873 1.00 75.25 85 ASP A CA 1
ATOM 654 C C . ASP A 1 85 ? 11.876 -6.295 -32.469 1.00 75.25 85 ASP A C 1
ATOM 656 O O . ASP A 1 85 ? 11.405 -7.043 -33.324 1.00 75.25 85 ASP A O 1
ATOM 660 N N . ALA A 1 86 ? 11.811 -6.604 -31.167 1.00 68.75 86 ALA A N 1
ATOM 661 C CA . ALA A 1 86 ? 11.147 -7.807 -30.665 1.00 68.75 86 ALA A CA 1
ATOM 662 C C . ALA A 1 86 ? 9.633 -7.803 -30.956 1.00 68.75 86 ALA A C 1
ATOM 664 O O . ALA A 1 86 ? 9.078 -8.821 -31.372 1.00 68.75 86 ALA A O 1
ATOM 665 N N . GLN A 1 87 ? 8.957 -6.660 -30.797 1.00 65.81 87 GLN A N 1
ATOM 666 C CA . GLN A 1 87 ? 7.544 -6.497 -31.166 1.00 65.81 87 GLN A CA 1
ATOM 667 C C . GLN A 1 87 ? 7.316 -6.676 -32.678 1.00 65.81 87 GLN A C 1
ATOM 669 O O . GLN A 1 87 ? 6.369 -7.354 -33.088 1.00 65.81 87 GLN A O 1
ATOM 674 N N . VAL A 1 88 ? 8.192 -6.110 -33.513 1.00 68.25 88 VAL A N 1
ATOM 675 C CA . VAL A 1 88 ? 8.138 -6.221 -34.977 1.00 68.25 88 VAL A CA 1
ATOM 676 C C . VAL A 1 88 ? 8.425 -7.654 -35.423 1.00 68.25 88 VAL A C 1
ATOM 678 O O . VAL A 1 88 ? 7.690 -8.172 -36.259 1.00 68.25 88 VAL A O 1
ATOM 681 N N . ALA A 1 89 ? 9.404 -8.338 -34.827 1.00 66.62 89 ALA A N 1
ATOM 682 C CA . ALA A 1 89 ? 9.716 -9.738 -35.111 1.00 66.62 89 ALA A CA 1
ATOM 683 C C . ALA A 1 89 ? 8.556 -10.678 -34.743 1.00 66.62 89 ALA A C 1
ATOM 685 O O . ALA A 1 89 ? 8.177 -11.541 -35.536 1.00 66.62 89 ALA A O 1
ATOM 686 N N . LEU A 1 90 ? 7.921 -10.468 -33.584 1.00 63.09 90 LEU A N 1
ATOM 687 C CA . LEU A 1 90 ? 6.726 -11.215 -33.173 1.00 63.09 90 LEU A CA 1
ATOM 688 C C . LEU A 1 90 ? 5.552 -10.993 -34.138 1.00 63.09 90 LEU A C 1
ATOM 690 O O . LEU A 1 90 ? 4.803 -11.925 -34.444 1.00 63.09 90 LEU A O 1
ATOM 694 N N . ARG A 1 91 ? 5.398 -9.768 -34.655 1.00 66.38 91 ARG A N 1
ATOM 695 C CA . ARG A 1 91 ? 4.379 -9.435 -35.657 1.00 66.38 91 ARG A CA 1
ATOM 696 C C . ARG A 1 91 ? 4.707 -10.028 -37.031 1.00 66.38 91 ARG A C 1
ATOM 698 O O . ARG A 1 91 ? 3.803 -10.539 -37.681 1.00 66.38 91 ARG A O 1
ATOM 705 N N . ALA A 1 92 ? 5.972 -10.020 -37.445 1.00 61.31 92 ALA A N 1
ATOM 706 C CA . ALA A 1 92 ? 6.439 -10.612 -38.699 1.00 61.31 92 ALA A CA 1
ATOM 707 C C . ALA A 1 92 ? 6.282 -12.140 -38.710 1.00 61.31 92 ALA A C 1
ATOM 709 O O . ALA A 1 92 ? 5.841 -12.704 -39.710 1.00 61.31 92 ALA A O 1
ATOM 710 N N . HIS A 1 93 ? 6.552 -12.801 -37.579 1.00 58.50 93 HIS A N 1
ATOM 711 C CA . HIS A 1 93 ? 6.321 -14.235 -37.411 1.00 58.50 93 HIS A CA 1
ATOM 712 C C . HIS A 1 93 ? 4.830 -14.587 -37.515 1.00 58.50 93 HIS A C 1
ATOM 714 O O . HIS A 1 93 ? 4.459 -15.519 -38.223 1.00 58.50 93 HIS A O 1
ATOM 720 N N . ARG A 1 94 ? 3.953 -13.781 -36.898 1.00 58.81 94 ARG A N 1
ATOM 721 C CA . ARG A 1 94 ? 2.491 -13.937 -37.006 1.00 58.81 94 ARG A CA 1
ATOM 722 C C . ARG A 1 94 ? 1.958 -13.677 -38.422 1.00 58.81 94 ARG A C 1
ATOM 724 O O . ARG A 1 94 ? 0.921 -14.220 -38.783 1.00 58.81 94 ARG A O 1
ATOM 731 N N . LEU A 1 95 ? 2.652 -12.856 -39.208 1.00 60.53 95 LEU A N 1
ATOM 732 C CA . LEU A 1 95 ? 2.317 -12.561 -40.603 1.00 60.53 95 LEU A CA 1
ATOM 733 C C . LEU A 1 95 ? 2.969 -13.534 -41.603 1.00 60.53 95 LEU A C 1
ATOM 735 O O . LEU A 1 95 ? 2.772 -13.373 -42.802 1.00 60.53 95 LEU A O 1
ATOM 739 N N . GLY A 1 96 ? 3.728 -14.536 -41.138 1.00 59.25 96 GLY A N 1
ATOM 740 C CA . GLY A 1 96 ? 4.338 -15.550 -42.004 1.00 59.25 96 GLY A CA 1
ATOM 741 C C . GLY A 1 96 ? 5.423 -15.017 -42.949 1.00 59.25 96 GLY A C 1
ATOM 742 O O . GLY A 1 96 ? 5.763 -15.686 -43.916 1.00 59.25 96 GLY A O 1
ATOM 743 N N . LEU A 1 97 ? 5.987 -13.833 -42.684 1.00 59.69 97 LEU A N 1
ATOM 744 C CA . LEU A 1 97 ? 6.959 -13.165 -43.567 1.00 59.69 97 LEU A CA 1
ATOM 745 C C . LEU A 1 97 ? 8.416 -13.629 -43.353 1.00 59.69 97 LEU A C 1
ATOM 747 O O . LEU A 1 97 ? 9.348 -13.030 -43.885 1.00 59.69 97 LEU A O 1
ATOM 751 N N . ALA A 1 98 ? 8.640 -14.693 -42.577 1.00 56.00 98 ALA A N 1
ATOM 752 C CA . ALA A 1 98 ? 9.964 -15.264 -42.336 1.00 56.00 98 ALA A CA 1
ATOM 753 C C . ALA A 1 98 ? 10.337 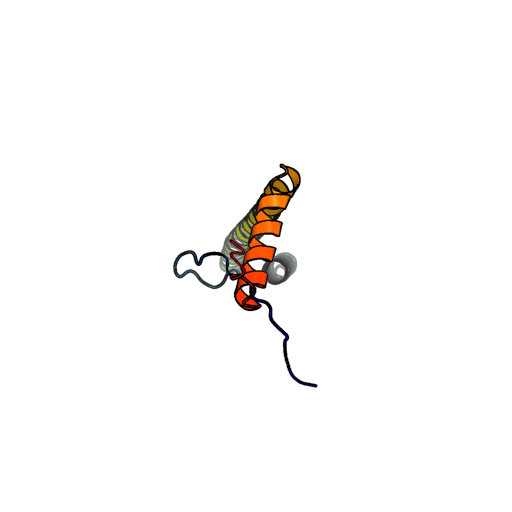-16.261 -43.447 1.00 56.00 98 ALA A C 1
ATOM 755 O O . ALA A 1 98 ? 10.349 -17.469 -43.228 1.00 56.00 98 ALA A O 1
ATOM 756 N N . GLY A 1 99 ? 10.610 -15.767 -44.656 1.00 61.53 99 GLY A N 1
ATOM 757 C CA . GLY A 1 99 ? 11.043 -16.646 -45.738 1.00 61.53 99 GLY A CA 1
ATOM 758 C C . GLY A 1 99 ? 11.165 -15.991 -47.105 1.00 61.53 99 GLY A C 1
ATOM 759 O O . GLY A 1 99 ? 10.370 -16.288 -47.983 1.00 61.53 99 GLY A O 1
ATOM 760 N N . THR A 1 100 ? 12.209 -15.192 -47.328 1.00 54.78 100 THR A N 1
ATOM 761 C CA . THR A 1 100 ? 12.809 -15.063 -48.668 1.00 54.78 100 THR A CA 1
ATOM 762 C C . THR A 1 100 ? 14.324 -14.980 -48.529 1.00 54.78 100 THR A C 1
ATOM 764 O O . THR A 1 100 ? 14.917 -13.903 -48.527 1.00 54.78 100 THR A O 1
ATOM 767 N N . HIS A 1 101 ? 14.955 -16.145 -48.392 1.00 49.06 101 HIS A N 1
ATOM 768 C CA . HIS A 1 101 ? 16.367 -16.313 -48.709 1.00 49.06 101 HIS A CA 1
ATOM 769 C C . HIS A 1 101 ? 16.488 -16.259 -50.239 1.00 49.06 101 HIS A C 1
ATOM 771 O O . HIS A 1 101 ? 16.378 -17.280 -50.913 1.00 49.06 101 HIS A O 1
ATOM 777 N N . VAL A 1 102 ? 16.642 -15.058 -50.801 1.00 45.78 102 VAL A N 1
ATOM 778 C CA . VAL A 1 102 ? 17.082 -14.903 -52.192 1.00 45.78 102 VAL A CA 1
ATOM 779 C C . VAL A 1 102 ? 18.589 -15.132 -52.203 1.00 45.78 102 VAL A C 1
ATOM 781 O O . VAL A 1 102 ? 19.333 -14.464 -51.489 1.00 45.78 102 VAL A O 1
ATOM 784 N N . ARG A 1 103 ? 18.977 -16.181 -52.923 1.00 44.22 103 ARG A N 1
ATOM 785 C CA . ARG A 1 103 ? 20.350 -16.609 -53.182 1.00 44.22 103 ARG A CA 1
ATOM 786 C C . ARG A 1 103 ? 21.009 -15.710 -54.220 1.00 44.22 103 ARG A C 1
ATOM 788 O O . ARG A 1 103 ? 20.275 -15.265 -55.129 1.00 44.22 103 ARG A O 1
#

Secondary structure (DSSP, 8-state):
------------PPSS--PPPPHHHHHHHHHHHHHHHHTT---HHHHHHHHHHHHHHHHHHHHHHHHHHHHHHHIIIIIHHHHHHHHHHHHHHHTT-------

pLDDT: mean 70.74, std 16.79, range [39.94, 92.69]

Organism: NCBI:txid735332

Sequence (103 aa):
MARFVFLVMPKSAPPKSLPPISYDAALAELEQLVQGLENSQLPLESMLKSYQRGAELLVACRDQLAAVTQQVKVVENGQLKPWIDAQVALRAHRLGLAGTHVR

Radius of gyration: 22.26 Å; chains: 1; bounding box: 39×28×72 Å

InterPro domains:
  IPR003761 Exonuclease VII, small subunit [MF_00337] (22-82)
  IPR003761 Exonuclease VII, small subunit [PF02609] (23-73)
  IPR003761 Exonuclease VII, small subu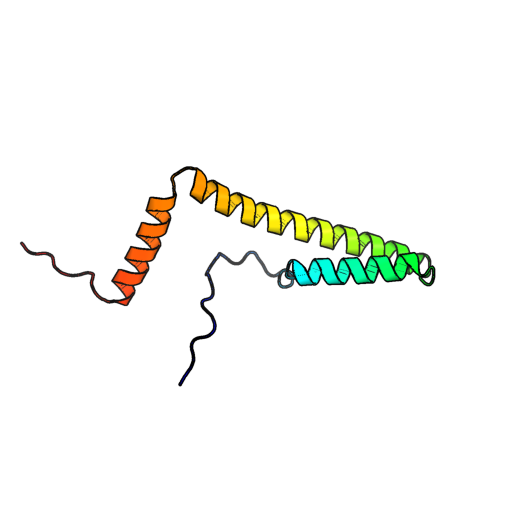nit [PTHR34137] (19-79)
  IPR003761 Exonuclease VII, small subunit [TIGR01280] (22-75)
  IPR037004 Exonuclease VII, small subunit superfamily [G3DSA:1.10.287.1040] (19-88)
  IPR037004 Exonuclease VII, small subunit superfamily [SSF116842] (16-83)